Protein AF-A0A1F5JE83-F1 (afdb_monomer_lite)

Sequence (97 aa):
MRSEFFLTSLEQQQLILYLKATTYHTVKQVAAFVEGKYGKKYSVEGMTHLLHKLGFVYKKTKIIPCKLDPKKQEQFKIEYQKLKDSLNPEDKIIFLP

InterPro domains:
  IPR025959 Winged helix-turn helix domain [PF13592] (23-80)

Secondary structure (DSSP, 8-state):
------S-HHHHHHHHHHHHHS--S-HHHHHHHHHHHH-----HHHHHHHHHHTT----------TT--HHHHHHHHHHHHHHHHT--TT-------

Organism: NCBI:txid1797770

Foldseek 3Di:
DPDDPPDDPVRLVVLVVVCVVDPDLALVVSQVVCCVPVVDHDDSVRSVVSCVVVVNDDDDPDPPPPPPPVVVVVVVVVVVVVVVVPDDPPDDDDDDD

pLDDT: mean 74.14, std 11.59, range [33.16, 86.5]

Structure (mmCIF, N/CA/C/O backbone):
data_AF-A0A1F5JE83-F1
#
_entry.id   AF-A0A1F5JE83-F1
#
loop_
_atom_site.group_PDB
_atom_site.id
_atom_site.type_symbol
_atom_site.label_atom_id
_atom_site.label_alt_id
_atom_site.label_comp_id
_atom_site.label_asym_id
_atom_site.label_entity_id
_atom_site.label_seq_id
_atom_site.pdbx_PDB_ins_code
_atom_site.Cartn_x
_atom_site.Cartn_y
_atom_site.Cartn_z
_atom_site.occupancy
_atom_site.B_iso_or_equiv
_atom_site.auth_seq_id
_atom_site.auth_comp_id
_atom_site.auth_asym_id
_atom_site.auth_atom_id
_atom_site.pdbx_PDB_model_num
ATOM 1 N N . MET A 1 1 ? 4.411 -2.086 31.012 1.00 33.16 1 MET A N 1
ATOM 2 C CA . MET A 1 1 ? 3.163 -1.544 30.437 1.00 33.16 1 MET A CA 1
ATOM 3 C C . MET A 1 1 ? 3.033 -2.059 29.012 1.00 33.16 1 MET A C 1
ATOM 5 O O . MET A 1 1 ? 3.813 -1.644 28.167 1.00 33.16 1 MET A O 1
ATOM 9 N N . ARG A 1 2 ? 2.163 -3.045 28.762 1.00 39.12 2 ARG A N 1
ATOM 10 C CA . ARG A 1 2 ? 1.891 -3.554 27.407 1.00 39.12 2 ARG A CA 1
ATOM 11 C C . ARG A 1 2 ? 0.619 -2.870 26.917 1.00 39.12 2 ARG A C 1
ATOM 13 O O . ARG A 1 2 ? -0.433 -3.053 27.512 1.00 39.12 2 ARG A O 1
ATOM 20 N N . SER A 1 3 ? 0.796 -2.017 25.919 1.00 41.38 3 SER A N 1
ATOM 21 C CA . SER A 1 3 ? -0.195 -1.131 25.319 1.00 41.38 3 SER A CA 1
ATOM 22 C C . SER A 1 3 ? -1.435 -1.882 24.837 1.00 41.38 3 SER A C 1
ATOM 24 O O . SER A 1 3 ? -1.372 -3.009 24.348 1.00 41.38 3 SER A O 1
ATOM 26 N N . GLU A 1 4 ? -2.566 -1.223 25.040 1.00 43.56 4 GLU A N 1
ATOM 27 C CA . GLU A 1 4 ? -3.907 -1.779 25.085 1.00 43.56 4 GLU A CA 1
ATOM 28 C C . GLU A 1 4 ? -4.415 -2.217 23.706 1.00 43.56 4 GLU A C 1
ATOM 30 O O . GLU A 1 4 ? -4.263 -1.548 22.683 1.00 43.56 4 GLU A O 1
ATOM 35 N N . PHE A 1 5 ? -5.040 -3.389 23.684 1.00 51.16 5 PHE A N 1
ATOM 36 C CA . PHE A 1 5 ? -5.685 -3.968 22.516 1.00 51.16 5 PHE A CA 1
ATOM 37 C C . PHE A 1 5 ? -7.084 -3.338 22.402 1.00 51.16 5 PHE A C 1
ATOM 39 O O . PHE A 1 5 ? -8.061 -3.898 22.882 1.00 51.16 5 PHE A O 1
ATOM 46 N N . PHE A 1 6 ? -7.179 -2.120 21.859 1.00 60.69 6 PHE A N 1
ATOM 47 C CA . PHE A 1 6 ? -8.389 -1.292 21.996 1.00 60.69 6 PHE A CA 1
ATOM 48 C C . PHE A 1 6 ? -9.632 -1.796 21.236 1.00 60.69 6 PHE A C 1
ATOM 50 O O . PHE A 1 6 ? -10.721 -1.310 21.516 1.00 60.69 6 PHE A O 1
ATOM 57 N N . LEU A 1 7 ? -9.535 -2.724 20.277 1.00 63.44 7 LEU A N 1
ATOM 58 C CA . LEU A 1 7 ? -10.697 -3.235 19.527 1.00 63.44 7 LEU A CA 1
ATOM 59 C C . LEU A 1 7 ? -11.140 -4.600 20.064 1.00 63.44 7 LEU A C 1
ATOM 61 O O . LEU A 1 7 ? -10.340 -5.535 20.138 1.00 63.44 7 LEU A O 1
ATOM 65 N N . THR A 1 8 ? -12.429 -4.724 20.369 1.00 74.75 8 THR A N 1
ATOM 66 C CA . THR A 1 8 ? -13.058 -5.995 20.744 1.00 74.75 8 THR A CA 1
ATOM 67 C C . THR A 1 8 ? -13.090 -6.926 19.529 1.00 74.75 8 THR A C 1
ATOM 69 O O . THR A 1 8 ? -13.178 -6.465 18.389 1.00 74.75 8 THR A O 1
ATOM 72 N N . SER A 1 9 ? -13.077 -8.246 19.735 1.00 73.25 9 SER A N 1
ATOM 73 C CA . SER A 1 9 ? -13.082 -9.232 18.637 1.00 73.25 9 SER A CA 1
ATOM 74 C C . SER A 1 9 ? -14.231 -9.025 17.636 1.00 73.25 9 SER A C 1
ATOM 76 O O . SER A 1 9 ? -14.048 -9.213 16.436 1.00 73.25 9 SER A O 1
ATOM 78 N N . LEU A 1 10 ? -15.390 -8.555 18.113 1.00 77.94 10 LEU A N 1
ATOM 79 C CA . LEU A 1 10 ? -16.542 -8.205 17.276 1.00 77.94 10 LEU A CA 1
ATOM 80 C C . LEU A 1 10 ? -16.243 -7.034 16.318 1.00 77.94 10 LEU A C 1
ATOM 82 O O . LEU A 1 10 ? -16.512 -7.122 15.120 1.00 77.94 10 LEU A O 1
ATOM 86 N N . GLU A 1 11 ? -15.652 -5.953 16.833 1.00 78.50 11 GLU A N 1
ATOM 87 C CA . GLU A 1 11 ? -15.307 -4.760 16.048 1.00 78.50 11 GLU A CA 1
ATOM 88 C C . GLU A 1 11 ? -14.210 -5.079 15.024 1.00 78.50 11 GLU A C 1
ATOM 90 O O . GLU A 1 11 ? -14.246 -4.595 13.892 1.00 78.50 11 GLU A O 1
ATOM 95 N N . GLN A 1 12 ? -13.262 -5.952 15.390 1.00 77.19 12 GLN A N 1
ATOM 96 C CA . GLN A 1 12 ? -12.247 -6.459 14.465 1.00 77.19 12 GLN A CA 1
ATOM 97 C C . GLN A 1 12 ? -12.896 -7.204 13.300 1.00 77.19 12 GLN A C 1
ATOM 99 O O . GLN A 1 12 ? -12.573 -6.938 12.148 1.00 77.19 12 GLN A O 1
ATOM 104 N N . GLN A 1 13 ? -13.852 -8.090 13.569 1.00 77.62 13 GLN A N 1
ATOM 105 C CA . GLN A 1 13 ? -14.516 -8.868 12.527 1.00 77.62 13 GLN A CA 1
ATOM 106 C C . GLN A 1 13 ? -15.374 -7.991 11.598 1.00 77.62 13 GLN A C 1
ATOM 108 O O . GLN A 1 13 ? -15.367 -8.184 10.381 1.00 77.62 13 GLN A O 1
ATOM 113 N N . GLN A 1 14 ? -16.048 -6.972 12.141 1.00 80.50 14 GLN A N 1
ATOM 114 C CA . GLN A 1 14 ? -16.752 -5.969 11.336 1.00 80.50 14 GLN A CA 1
ATOM 115 C C . GLN A 1 14 ? -15.793 -5.149 10.467 1.00 80.50 14 GLN A C 1
ATOM 117 O O . GLN A 1 14 ? -16.076 -4.913 9.290 1.00 80.50 14 GLN A O 1
ATOM 122 N N . LEU A 1 15 ? -14.641 -4.748 11.014 1.00 80.31 15 LEU A N 1
ATOM 123 C CA . LEU A 1 15 ? -13.600 -4.054 10.259 1.00 80.31 15 LEU A CA 1
ATOM 124 C C . LEU A 1 15 ? -13.073 -4.931 9.114 1.00 80.31 15 LEU A C 1
ATOM 126 O O . LEU A 1 15 ? -12.933 -4.442 8.000 1.00 80.31 15 LEU A O 1
ATOM 130 N N . ILE A 1 16 ? -12.854 -6.227 9.348 1.00 77.81 16 ILE A N 1
ATOM 131 C CA . ILE A 1 16 ? -12.416 -7.198 8.329 1.00 77.81 16 ILE A CA 1
ATOM 132 C C . ILE A 1 16 ? -13.417 -7.295 7.179 1.00 77.81 16 ILE A C 1
ATOM 134 O O . ILE A 1 16 ? -13.019 -7.248 6.016 1.00 77.81 16 ILE A O 1
ATOM 138 N N . LEU A 1 17 ? -14.711 -7.437 7.483 1.00 78.25 17 LEU A N 1
ATOM 139 C CA . LEU A 1 17 ? -15.759 -7.499 6.460 1.00 78.25 17 LEU A CA 1
ATOM 140 C C . LEU A 1 17 ? -15.784 -6.218 5.623 1.00 78.25 17 LEU A C 1
ATOM 142 O O . LEU A 1 17 ? -15.857 -6.271 4.397 1.00 78.25 17 LEU A O 1
ATOM 146 N N . TYR A 1 18 ? -15.642 -5.074 6.286 1.00 79.81 18 TYR A N 1
ATOM 147 C CA . TYR A 1 18 ? -15.626 -3.779 5.628 1.00 79.81 18 TYR A CA 1
ATOM 148 C C . TYR A 1 18 ? -14.371 -3.561 4.762 1.00 79.81 18 TYR A C 1
ATOM 150 O O . TYR A 1 18 ? -14.480 -3.075 3.639 1.00 79.81 18 TYR A O 1
ATOM 158 N N . LEU A 1 19 ? -13.194 -3.988 5.234 1.00 77.38 19 LEU A N 1
ATOM 159 C CA . LEU A 1 19 ? -11.929 -3.983 4.485 1.00 77.38 19 LEU A CA 1
ATOM 160 C C . LEU A 1 19 ? -11.943 -4.941 3.284 1.00 77.38 19 LEU A C 1
ATOM 162 O O . LEU A 1 19 ? -11.269 -4.688 2.291 1.00 77.38 19 LEU A O 1
ATOM 166 N N . LYS A 1 20 ? -12.696 -6.045 3.355 1.00 73.94 20 LYS A N 1
ATOM 167 C CA . LYS A 1 20 ? -12.903 -6.941 2.206 1.00 73.94 20 LYS A CA 1
ATOM 168 C C . LYS A 1 20 ? -13.815 -6.318 1.152 1.00 73.94 20 LYS A C 1
ATOM 170 O O . LYS A 1 20 ? -13.570 -6.506 -0.034 1.00 73.94 20 LYS A O 1
ATOM 175 N N . ALA A 1 21 ? -14.842 -5.584 1.578 1.00 77.88 21 ALA A N 1
ATOM 176 C CA . ALA A 1 21 ? -15.752 -4.878 0.677 1.00 77.88 21 ALA A CA 1
ATOM 177 C C . ALA A 1 21 ? -15.130 -3.605 0.074 1.00 77.88 21 ALA A C 1
ATOM 179 O O . ALA A 1 21 ? -15.471 -3.219 -1.040 1.00 77.88 21 ALA A O 1
ATOM 180 N N . THR A 1 22 ? -14.205 -2.965 0.796 1.00 70.12 22 THR A N 1
ATOM 181 C CA . THR A 1 22 ? -13.657 -1.646 0.453 1.00 70.12 22 THR A CA 1
ATOM 182 C C . THR A 1 22 ? -12.142 -1.732 0.287 1.00 70.12 22 THR A C 1
ATOM 184 O O . THR A 1 22 ? -11.411 -1.948 1.252 1.00 70.12 22 THR A O 1
ATOM 187 N N . THR A 1 23 ? -11.637 -1.551 -0.935 1.00 66.56 23 THR A N 1
ATOM 188 C CA . THR A 1 23 ? -10.198 -1.663 -1.225 1.00 66.56 23 THR A CA 1
ATOM 189 C C . THR A 1 23 ? -9.434 -0.413 -0.781 1.00 66.56 23 THR A C 1
ATOM 191 O O . THR A 1 23 ? -9.250 0.538 -1.541 1.00 66.56 23 THR A O 1
ATOM 194 N N . TYR A 1 24 ? -8.941 -0.415 0.455 1.00 68.38 24 TYR A N 1
ATOM 195 C CA . TYR A 1 24 ? -8.065 0.647 0.947 1.00 68.38 24 TYR A CA 1
ATOM 196 C C . TYR A 1 24 ? -6.648 0.509 0.401 1.00 68.38 24 TYR A C 1
ATOM 198 O O . TYR A 1 24 ? -6.077 -0.579 0.359 1.00 68.38 24 TYR A O 1
ATOM 206 N N . HIS A 1 25 ? -6.072 1.637 -0.008 1.00 64.69 25 HIS A N 1
ATOM 207 C CA . HIS A 1 25 ? -4.737 1.672 -0.606 1.00 64.69 25 HIS A CA 1
ATOM 208 C C . HIS A 1 25 ? -3.641 1.836 0.458 1.00 64.69 25 HIS A C 1
ATOM 210 O O . HIS A 1 25 ? -2.497 1.443 0.228 1.00 64.69 25 HIS A O 1
ATOM 216 N N . THR A 1 26 ? -3.995 2.368 1.640 1.00 72.38 26 THR A N 1
ATOM 217 C CA . THR A 1 26 ? -3.030 2.716 2.694 1.00 72.38 26 THR A CA 1
ATOM 218 C C . THR A 1 26 ? -3.590 2.483 4.100 1.00 72.38 26 THR A C 1
ATOM 220 O O . THR A 1 26 ? -4.732 2.833 4.393 1.00 72.38 26 THR A O 1
ATOM 223 N N . VAL A 1 27 ? -2.743 2.009 5.022 1.00 78.38 27 VAL A N 1
ATOM 224 C CA . VAL A 1 27 ? -3.073 1.790 6.449 1.00 78.38 27 VAL A CA 1
ATOM 225 C C . VAL A 1 27 ? -3.579 3.063 7.150 1.00 78.38 27 VAL A C 1
ATOM 227 O O . VAL A 1 27 ? -4.449 2.992 8.013 1.00 78.38 27 VAL A O 1
ATOM 230 N N . LYS A 1 28 ? -3.100 4.246 6.739 1.00 80.50 28 LYS A N 1
ATOM 231 C CA . LYS A 1 28 ? -3.569 5.546 7.256 1.00 80.50 28 LYS A CA 1
ATOM 232 C C . LYS A 1 28 ? -5.074 5.761 7.060 1.00 80.50 28 LYS A C 1
ATOM 234 O O . LYS A 1 28 ? -5.724 6.296 7.949 1.00 80.50 28 LYS A O 1
ATOM 239 N N . GLN A 1 29 ? -5.625 5.328 5.923 1.00 81.00 29 GLN A N 1
ATOM 240 C CA . GLN A 1 29 ? -7.059 5.464 5.641 1.00 81.00 29 GLN A CA 1
ATOM 241 C C . GLN A 1 29 ? -7.885 4.570 6.570 1.00 81.00 29 GLN A C 1
ATOM 243 O O . GLN A 1 29 ? -8.926 4.985 7.068 1.00 81.00 29 GLN A O 1
ATOM 248 N N . VAL A 1 30 ? -7.378 3.369 6.858 1.00 81.19 30 VAL A N 1
ATOM 249 C CA . VAL A 1 30 ? -8.002 2.435 7.802 1.00 81.19 30 VAL A CA 1
ATOM 250 C C . VAL A 1 30 ? -7.966 2.995 9.225 1.00 81.19 30 VAL A C 1
ATOM 252 O O . VAL A 1 30 ? -8.975 2.947 9.921 1.00 81.19 30 VAL A O 1
ATOM 255 N N . ALA A 1 31 ? -6.841 3.581 9.647 1.00 82.62 31 ALA A N 1
ATOM 256 C CA . ALA A 1 31 ? -6.720 4.224 10.956 1.00 82.62 31 ALA A CA 1
ATOM 257 C C . ALA A 1 31 ? -7.704 5.394 11.125 1.00 82.62 31 ALA A C 1
ATOM 259 O O . ALA A 1 31 ? -8.412 5.445 12.127 1.00 82.62 31 ALA A O 1
ATOM 260 N N . ALA A 1 32 ? -7.819 6.271 10.122 1.00 83.50 32 ALA A N 1
ATOM 261 C CA . ALA A 1 32 ? -8.782 7.374 10.132 1.00 83.50 32 ALA A CA 1
ATOM 262 C C . ALA A 1 32 ? -10.242 6.883 10.145 1.00 83.50 32 ALA A C 1
ATOM 264 O O . ALA A 1 32 ? -11.082 7.445 10.844 1.00 83.50 32 ALA A O 1
ATOM 265 N N . PHE A 1 33 ? -10.548 5.804 9.416 1.00 83.50 33 PHE A N 1
ATOM 266 C CA . PHE A 1 33 ? -11.878 5.191 9.439 1.00 83.50 33 PHE A CA 1
ATOM 267 C C . PHE A 1 33 ? -12.227 4.624 10.817 1.00 83.50 33 PHE A C 1
ATOM 269 O O . PHE A 1 33 ? -13.344 4.803 11.297 1.00 83.50 33 PHE A O 1
ATOM 276 N N . VAL A 1 34 ? -11.276 3.949 11.467 1.00 82.81 34 VAL A N 1
ATOM 277 C CA . VAL A 1 34 ? -11.479 3.399 12.811 1.00 82.81 34 VAL A CA 1
ATOM 278 C C . VAL A 1 34 ? -11.649 4.511 13.845 1.00 82.81 34 VAL A C 1
ATOM 280 O O . VAL A 1 34 ? -12.517 4.394 14.708 1.00 82.81 34 VAL A O 1
ATOM 283 N N . GLU A 1 35 ? -10.892 5.603 13.723 1.00 84.50 35 GLU A N 1
ATOM 284 C CA . GLU A 1 35 ? -11.055 6.788 14.568 1.00 84.50 35 GLU A CA 1
ATOM 285 C C . GLU A 1 35 ? -12.453 7.402 14.401 1.00 84.50 35 GLU A C 1
ATOM 287 O O . GLU A 1 35 ? -13.141 7.618 15.393 1.00 84.50 35 GLU A O 1
ATOM 292 N N . GLY A 1 36 ? -12.925 7.591 13.165 1.00 82.00 36 GLY A N 1
ATOM 293 C CA . GLY A 1 36 ? -14.250 8.164 12.907 1.00 82.00 36 GLY A CA 1
ATOM 294 C C . GLY A 1 36 ? -15.421 7.251 13.285 1.00 82.00 36 GLY A C 1
ATOM 295 O O . GLY A 1 36 ? -16.456 7.735 13.732 1.00 82.00 36 GLY A O 1
ATOM 296 N N . LYS A 1 37 ? -15.278 5.929 13.118 1.00 83.38 37 LYS A N 1
ATOM 297 C CA . LYS A 1 37 ? -16.367 4.967 13.355 1.00 83.38 37 LYS A CA 1
ATOM 298 C C . LYS A 1 37 ? -16.446 4.469 14.796 1.00 83.38 37 LYS A C 1
ATOM 300 O O . LYS A 1 37 ? -17.543 4.270 15.303 1.00 83.38 37 LYS A O 1
ATOM 305 N N . TYR A 1 38 ? -15.299 4.234 15.430 1.00 80.06 38 TYR A N 1
ATOM 306 C CA . TYR A 1 38 ? -15.218 3.634 16.765 1.00 80.06 38 TYR A CA 1
ATOM 307 C C . TYR A 1 38 ? -14.666 4.601 17.823 1.00 80.06 38 TYR A C 1
ATOM 309 O O . TYR A 1 38 ? -14.570 4.221 18.986 1.00 80.06 38 TYR A O 1
ATOM 317 N N . GLY A 1 39 ? -14.258 5.822 17.448 1.00 79.62 39 GLY A N 1
ATOM 318 C CA . GLY A 1 39 ? -13.674 6.801 18.376 1.00 79.62 39 GLY A CA 1
ATOM 319 C C . GLY A 1 39 ? -12.297 6.402 18.918 1.00 79.62 39 GLY A C 1
ATOM 320 O O . GLY A 1 39 ? -11.817 6.994 19.881 1.00 79.62 39 GLY A O 1
ATOM 321 N N . LYS A 1 40 ? -11.661 5.374 18.341 1.00 80.44 40 LYS A N 1
ATOM 322 C CA . LYS A 1 40 ? -10.407 4.789 18.837 1.00 80.44 40 LYS A CA 1
ATOM 323 C C . LYS A 1 40 ? -9.241 5.248 17.979 1.00 80.44 40 LYS A C 1
ATOM 325 O O . LYS A 1 40 ? -9.168 4.930 16.792 1.00 80.44 40 LYS A O 1
ATOM 330 N N . LYS A 1 41 ? -8.306 5.960 18.602 1.00 78.56 41 LYS A N 1
ATOM 331 C CA . LYS A 1 41 ? -7.118 6.477 17.927 1.00 78.56 41 LYS A CA 1
ATOM 332 C C . LYS A 1 41 ? -6.037 5.405 17.847 1.00 78.56 41 LYS A C 1
ATOM 334 O O . LYS A 1 41 ? -5.516 4.958 18.864 1.00 78.56 41 LYS A O 1
ATOM 339 N N . TYR A 1 42 ? -5.681 5.022 16.626 1.00 76.31 42 TYR A N 1
ATOM 340 C CA . TYR A 1 42 ? -4.590 4.089 16.357 1.00 76.31 42 TYR A CA 1
ATOM 341 C C . TYR A 1 42 ? -3.419 4.806 15.693 1.00 76.31 42 TYR A C 1
ATOM 343 O O . TYR A 1 42 ? -3.601 5.578 14.751 1.00 76.31 42 TYR A O 1
ATOM 351 N N . SER A 1 43 ? -2.197 4.504 16.138 1.00 81.00 43 SER A N 1
ATOM 352 C CA . SER A 1 43 ? -1.005 4.844 15.362 1.00 81.00 43 SER A CA 1
ATOM 353 C C . SER A 1 43 ? -0.951 3.995 14.088 1.00 81.00 43 SER A C 1
ATOM 355 O O . SER A 1 43 ? -1.513 2.898 14.020 1.00 81.00 43 SER A O 1
ATOM 357 N N . VAL A 1 44 ? -0.252 4.486 13.062 1.00 80.00 44 VAL A N 1
ATOM 358 C CA . VAL A 1 44 ? -0.079 3.750 11.797 1.00 80.00 44 VAL A CA 1
ATOM 359 C C . VAL A 1 44 ? 0.583 2.391 12.043 1.00 80.00 44 VAL A C 1
ATOM 361 O O . VAL A 1 44 ? 0.171 1.390 11.460 1.00 80.00 44 VAL A O 1
ATOM 364 N N . GLU A 1 45 ? 1.559 2.335 12.947 1.00 79.31 45 GLU A N 1
ATOM 365 C CA . GLU A 1 45 ? 2.232 1.099 13.354 1.00 79.31 45 GLU A CA 1
ATOM 366 C C . GLU A 1 45 ? 1.287 0.154 14.101 1.00 79.31 45 GLU A C 1
ATOM 368 O O . GLU A 1 45 ? 1.214 -1.026 13.765 1.00 79.31 45 GLU A O 1
ATOM 373 N N . GLY A 1 46 ? 0.492 0.666 15.049 1.00 82.19 46 GLY A N 1
ATOM 374 C CA . GLY A 1 46 ? -0.493 -0.132 15.782 1.00 82.19 46 GLY A CA 1
ATOM 375 C C . GLY A 1 46 ? -1.556 -0.735 14.862 1.00 82.19 46 GLY A C 1
ATOM 376 O O . GLY A 1 46 ? -1.887 -1.914 14.979 1.00 82.19 46 GLY A O 1
ATOM 377 N N . MET A 1 47 ? -2.031 0.042 13.886 1.00 82.50 47 MET A N 1
ATOM 378 C CA . MET A 1 47 ? -2.963 -0.448 12.870 1.00 82.50 47 MET A CA 1
ATOM 379 C C . MET A 1 47 ? -2.300 -1.471 11.936 1.00 82.50 47 MET A C 1
ATOM 381 O O . MET A 1 47 ? -2.917 -2.475 11.592 1.00 82.50 47 MET A O 1
ATOM 385 N N . THR A 1 48 ? -1.031 -1.271 11.570 1.00 81.75 48 THR A N 1
ATOM 386 C CA . THR A 1 48 ? -0.268 -2.241 10.763 1.00 81.75 48 THR A CA 1
ATOM 387 C C . THR A 1 48 ? -0.118 -3.571 11.504 1.00 81.75 48 THR A C 1
ATOM 389 O O . THR A 1 48 ? -0.406 -4.624 10.940 1.00 81.75 48 THR A O 1
ATOM 392 N N . HIS A 1 49 ? 0.246 -3.535 12.789 1.00 81.88 49 HIS A N 1
ATOM 393 C CA . HIS A 1 49 ? 0.325 -4.726 13.635 1.00 81.88 49 HIS A CA 1
ATOM 394 C C . HIS A 1 49 ? -1.020 -5.443 13.763 1.00 81.88 49 HIS A C 1
ATOM 396 O O . HIS A 1 49 ? -1.072 -6.672 13.687 1.00 81.88 49 HIS A O 1
ATOM 402 N N . LEU A 1 50 ? -2.111 -4.692 13.927 1.00 81.44 50 LEU A N 1
ATOM 403 C CA . LEU A 1 50 ? -3.457 -5.252 13.988 1.00 81.44 50 LEU A CA 1
ATOM 404 C C . LEU A 1 50 ? -3.828 -5.939 12.669 1.00 81.44 50 LEU A C 1
ATOM 406 O O . LEU A 1 50 ? -4.260 -7.086 12.688 1.00 81.44 50 LEU A O 1
ATOM 410 N N . LEU A 1 51 ? -3.586 -5.295 11.526 1.00 79.69 51 LEU A N 1
ATOM 411 C CA . LEU A 1 51 ? -3.833 -5.880 10.206 1.00 79.69 51 LEU A CA 1
ATOM 412 C C . LEU A 1 51 ? -3.015 -7.158 9.980 1.00 79.69 51 LEU A C 1
ATOM 414 O O . LEU A 1 51 ? -3.577 -8.162 9.545 1.00 79.69 51 LEU A O 1
ATOM 418 N N . HIS A 1 52 ? -1.733 -7.161 10.356 1.00 80.19 52 HIS A N 1
ATOM 419 C CA . HIS A 1 52 ? -0.882 -8.351 10.281 1.00 80.19 52 HIS A CA 1
ATOM 420 C C . HIS A 1 52 ? -1.420 -9.492 11.158 1.00 80.19 52 HIS A C 1
ATOM 422 O O . 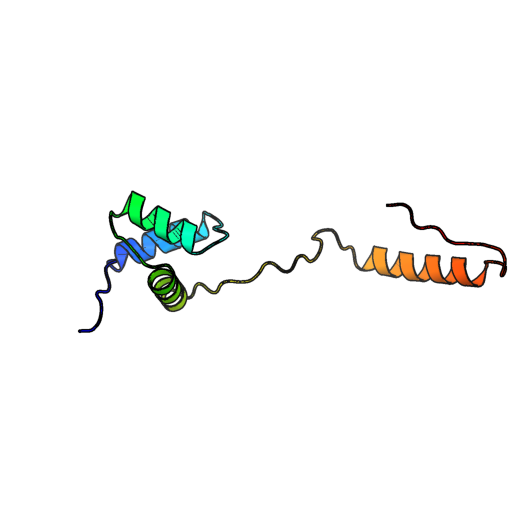HIS A 1 52 ? -1.478 -10.633 10.704 1.00 80.19 52 HIS A O 1
ATOM 428 N N . LYS A 1 53 ? -1.877 -9.198 12.387 1.00 80.06 53 LYS A N 1
ATOM 429 C CA . LYS A 1 53 ? -2.501 -10.191 13.282 1.00 80.06 53 LYS A CA 1
ATOM 430 C C . LYS A 1 53 ? -3.809 -10.751 12.713 1.00 80.06 53 LYS A C 1
ATOM 432 O O . LYS A 1 53 ? -4.114 -11.918 12.927 1.00 80.06 53 LYS A O 1
ATOM 437 N N . LEU A 1 54 ? -4.564 -9.937 11.976 1.00 76.81 54 LEU A N 1
ATOM 438 C CA . LEU A 1 54 ? -5.789 -10.344 11.281 1.00 76.81 54 LEU A CA 1
ATOM 439 C C . LEU A 1 54 ? -5.523 -11.065 9.945 1.00 76.81 54 LEU A C 1
ATOM 441 O O . LEU A 1 54 ? -6.471 -11.440 9.258 1.00 76.81 54 LEU A O 1
ATOM 445 N N . GL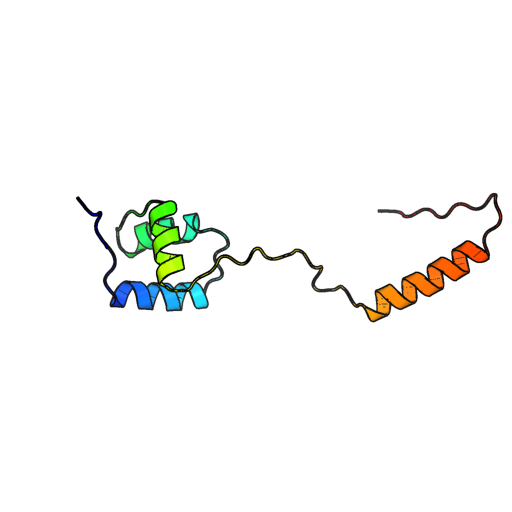Y A 1 55 ? -4.256 -11.259 9.561 1.00 73.50 55 GLY A N 1
ATOM 446 C CA . GLY A 1 55 ? -3.866 -11.941 8.326 1.00 73.50 55 GLY A CA 1
ATOM 447 C C . GLY A 1 55 ? -3.929 -11.070 7.067 1.00 73.50 55 GLY A C 1
ATOM 448 O O . GLY A 1 55 ? -3.781 -11.582 5.959 1.00 73.50 55 GLY A O 1
ATOM 449 N N . PHE A 1 56 ? -4.128 -9.757 7.206 1.00 73.06 56 PHE A N 1
ATOM 450 C CA . PHE A 1 56 ? -4.046 -8.825 6.086 1.00 73.06 56 PHE A CA 1
ATOM 451 C C . PHE A 1 56 ? -2.585 -8.493 5.811 1.00 73.06 56 PHE A C 1
ATOM 453 O O . PHE A 1 56 ? -1.905 -7.863 6.620 1.00 73.06 56 PHE A O 1
ATOM 460 N N . VAL A 1 57 ? -2.116 -8.896 4.635 1.00 66.06 57 VAL A N 1
ATOM 461 C CA . VAL A 1 57 ? -0.784 -8.556 4.140 1.00 66.06 57 VAL A CA 1
ATOM 462 C C . VAL A 1 57 ? -0.932 -7.506 3.053 1.00 66.06 57 VAL A C 1
ATOM 464 O O . VAL A 1 57 ? -1.678 -7.695 2.089 1.00 66.06 57 VAL A O 1
ATOM 467 N N . TYR A 1 58 ? -0.203 -6.398 3.187 1.00 67.25 58 TYR A N 1
ATOM 468 C CA . TYR A 1 58 ? -0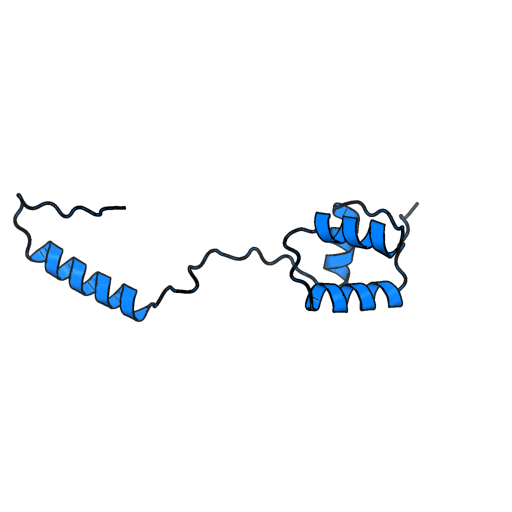.116 -5.415 2.116 1.00 67.25 58 TYR A CA 1
ATOM 469 C C . TYR A 1 58 ? 0.555 -6.051 0.897 1.00 67.25 58 TYR A C 1
ATOM 471 O O . TYR A 1 58 ? 1.752 -6.341 0.897 1.00 67.25 58 TYR A O 1
ATOM 479 N N . LYS A 1 59 ? -0.221 -6.252 -0.168 1.00 59.84 59 LYS A N 1
ATOM 480 C CA . LYS A 1 59 ? 0.309 -6.660 -1.462 1.00 59.84 59 LYS A CA 1
ATOM 481 C C . LYS A 1 59 ? 0.429 -5.417 -2.324 1.00 59.84 59 LYS A C 1
ATOM 483 O O . LYS A 1 59 ? -0.569 -4.913 -2.831 1.00 59.84 59 LYS A O 1
ATOM 4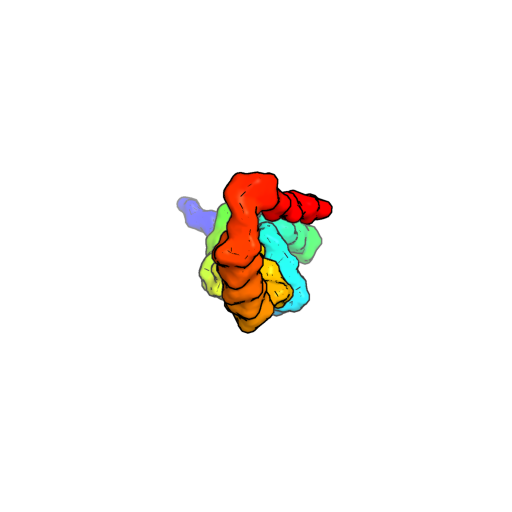88 N N . LYS A 1 60 ? 1.658 -4.926 -2.498 1.00 57.56 60 LYS A N 1
ATOM 489 C CA . LYS A 1 60 ? 1.945 -3.873 -3.476 1.00 57.56 60 LYS A CA 1
ATOM 490 C C . LYS A 1 60 ? 1.417 -4.343 -4.831 1.00 57.56 60 LYS A C 1
ATOM 492 O O . LYS A 1 60 ? 1.891 -5.354 -5.356 1.00 57.56 60 LYS A O 1
ATOM 497 N N . THR A 1 61 ? 0.430 -3.639 -5.379 1.00 50.25 61 THR A N 1
ATOM 498 C CA . THR A 1 61 ? -0.056 -3.881 -6.736 1.00 50.25 61 THR A CA 1
ATOM 499 C C . THR A 1 61 ? 1.114 -3.619 -7.670 1.00 50.25 61 THR A C 1
ATOM 501 O O . THR A 1 61 ? 1.501 -2.472 -7.897 1.00 50.25 61 THR A O 1
ATOM 504 N N . LYS A 1 62 ? 1.755 -4.686 -8.157 1.00 54.59 62 LYS A N 1
ATOM 505 C CA . LYS A 1 62 ? 2.699 -4.550 -9.261 1.00 54.59 62 LYS A CA 1
ATOM 506 C C . LYS A 1 62 ? 1.894 -3.956 -10.410 1.00 54.59 62 LYS A C 1
ATOM 508 O O . LYS A 1 62 ? 0.844 -4.499 -10.749 1.00 54.59 62 LYS A O 1
ATOM 513 N N . ILE A 1 63 ? 2.367 -2.844 -10.967 1.00 50.81 63 ILE A N 1
ATOM 514 C CA . ILE A 1 63 ? 1.830 -2.257 -12.196 1.00 50.81 63 ILE A CA 1
ATOM 515 C C . ILE A 1 63 ? 2.263 -3.191 -13.327 1.00 50.81 63 ILE A C 1
ATOM 517 O O . ILE A 1 63 ? 3.172 -2.907 -14.095 1.00 50.81 63 ILE A O 1
ATOM 521 N N . ILE A 1 64 ? 1.691 -4.389 -13.354 1.00 55.41 64 ILE A N 1
ATOM 522 C CA . ILE A 1 64 ? 1.655 -5.177 -14.568 1.00 55.41 64 ILE A CA 1
ATOM 523 C C . ILE A 1 64 ? 0.489 -4.557 -15.328 1.00 55.41 64 ILE A C 1
ATOM 525 O O . ILE A 1 64 ? -0.617 -4.518 -14.777 1.00 55.41 64 ILE A O 1
ATOM 529 N N . PRO A 1 65 ? 0.707 -4.003 -16.531 1.00 57.66 65 PRO A N 1
ATOM 530 C CA . PRO A 1 65 ? -0.391 -3.502 -17.333 1.00 57.66 65 PRO A CA 1
ATOM 531 C C . PRO A 1 65 ? -1.408 -4.633 -17.470 1.00 57.66 65 PRO A C 1
ATOM 533 O O . PRO A 1 65 ? -1.101 -5.683 -18.026 1.00 57.66 65 PRO A O 1
ATOM 536 N N . CYS A 1 66 ? -2.617 -4.437 -16.944 1.00 52.88 66 CYS A N 1
ATOM 537 C CA . CYS A 1 66 ? -3.677 -5.452 -16.967 1.00 52.88 66 CYS A CA 1
ATOM 538 C C . CYS A 1 66 ? -4.058 -5.862 -18.411 1.00 52.88 66 CYS A C 1
ATOM 540 O O . CYS A 1 66 ? -4.702 -6.878 -18.633 1.00 52.88 66 CYS A O 1
ATOM 542 N N . LYS A 1 67 ? -3.621 -5.074 -19.404 1.00 60.00 67 LYS A N 1
ATOM 543 C CA . LYS A 1 67 ? -3.812 -5.286 -20.844 1.00 60.00 67 LYS A CA 1
ATOM 544 C C . LYS A 1 67 ? -2.583 -5.868 -21.558 1.00 60.00 67 LYS A C 1
ATOM 546 O O . LYS A 1 67 ? -2.491 -5.763 -22.779 1.00 60.00 67 LYS A O 1
ATOM 551 N N . LEU A 1 68 ? -1.607 -6.414 -20.833 1.00 60.88 68 LEU A N 1
ATOM 552 C CA . LEU A 1 68 ? -0.471 -7.083 -21.461 1.00 60.88 68 LEU A CA 1
ATOM 553 C C . LEU A 1 68 ? -0.946 -8.428 -22.027 1.00 60.88 68 LEU A C 1
ATOM 555 O O . LEU A 1 68 ? -1.065 -9.405 -21.299 1.00 60.88 68 LEU A O 1
ATOM 559 N N . ASP A 1 69 ? -1.253 -8.451 -23.323 1.00 74.81 69 ASP A N 1
ATOM 560 C CA . ASP A 1 69 ? -1.498 -9.673 -24.089 1.00 74.81 69 ASP A CA 1
ATOM 561 C C . ASP A 1 69 ? -0.134 -10.285 -24.461 1.00 74.81 69 ASP A C 1
ATOM 563 O O . ASP A 1 69 ? 0.512 -9.796 -25.398 1.00 74.81 69 ASP A O 1
ATOM 567 N N . PRO A 1 70 ? 0.335 -11.347 -23.777 1.00 74.62 70 PRO A N 1
ATOM 568 C CA . PRO A 1 70 ? 1.661 -11.912 -24.034 1.00 74.62 70 PRO A CA 1
ATOM 569 C C . PRO A 1 70 ? 1.806 -12.390 -25.485 1.00 74.62 70 PRO A C 1
ATOM 571 O O . PRO A 1 70 ? 2.851 -12.195 -26.097 1.00 74.62 70 PRO A O 1
ATOM 574 N N . LYS A 1 71 ? 0.720 -12.906 -26.079 1.00 79.25 71 LYS A N 1
ATOM 575 C CA . LYS A 1 71 ? 0.679 -13.325 -27.488 1.00 79.25 71 LYS A CA 1
ATOM 576 C C . LYS A 1 71 ? 0.904 -12.162 -28.457 1.00 79.25 71 LYS A C 1
ATOM 578 O O . LYS A 1 71 ? 1.645 -12.309 -29.422 1.00 79.25 71 LYS A O 1
ATOM 583 N N . LYS A 1 72 ? 0.297 -10.996 -28.195 1.00 78.31 72 LYS A N 1
ATOM 584 C 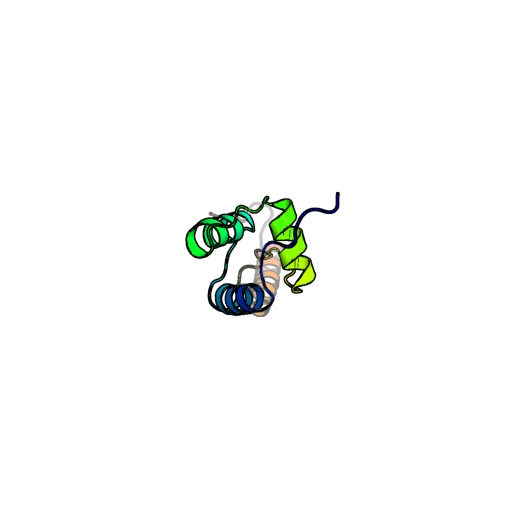CA . LYS A 1 72 ? 0.498 -9.796 -29.028 1.00 78.31 72 LYS A CA 1
ATOM 585 C C . LYS A 1 72 ? 1.911 -9.247 -28.873 1.00 78.31 72 LYS A C 1
ATOM 587 O O . LYS A 1 72 ? 2.495 -8.795 -29.849 1.00 78.31 72 LYS A O 1
ATOM 592 N N . GLN A 1 73 ? 2.475 -9.321 -27.668 1.00 80.56 73 GLN A N 1
ATOM 593 C CA . GLN A 1 73 ? 3.852 -8.898 -27.428 1.00 80.56 73 GLN A CA 1
ATOM 594 C C . GLN A 1 73 ? 4.863 -9.791 -28.158 1.00 80.56 73 GLN A C 1
ATOM 596 O O . GLN A 1 73 ? 5.856 -9.296 -28.685 1.00 80.56 73 GLN A O 1
ATOM 601 N N . GLU A 1 74 ? 4.618 -11.098 -28.199 1.00 83.31 74 GLU A N 1
ATOM 602 C CA . GLU A 1 74 ? 5.481 -12.047 -28.900 1.00 83.31 74 GLU A CA 1
ATOM 603 C C . GLU A 1 74 ? 5.391 -11.889 -30.422 1.00 83.31 74 GLU A C 1
ATOM 605 O O . GLU A 1 74 ? 6.424 -11.813 -31.087 1.00 83.31 74 GLU A O 1
ATOM 610 N N . GLN A 1 75 ? 4.180 -11.698 -30.956 1.00 85.81 75 GLN A N 1
ATOM 611 C CA . GLN A 1 75 ? 3.974 -11.372 -32.369 1.00 85.81 75 GLN A CA 1
ATOM 612 C C . GLN A 1 75 ? 4.698 -10.075 -32.765 1.00 85.81 75 GLN A C 1
ATOM 614 O O . GLN A 1 75 ? 5.437 -10.060 -33.748 1.00 85.81 75 GLN A O 1
ATOM 619 N N . PHE A 1 76 ? 4.578 -9.025 -31.945 1.00 84.19 76 PHE A N 1
ATOM 620 C CA . PHE A 1 76 ? 5.256 -7.750 -32.180 1.00 84.19 76 PHE A CA 1
ATOM 621 C C . PHE A 1 76 ? 6.784 -7.895 -32.212 1.00 84.19 76 PHE A C 1
ATOM 623 O O . PHE A 1 76 ? 7.442 -7.277 -33.043 1.00 84.19 76 PHE A O 1
ATOM 630 N N . LYS A 1 77 ? 7.372 -8.737 -31.349 1.00 85.69 77 LYS A N 1
ATOM 631 C CA . LYS A 1 77 ? 8.823 -9.005 -31.372 1.00 85.69 77 LYS A CA 1
ATOM 632 C C . LYS A 1 77 ? 9.268 -9.642 -32.687 1.00 85.69 77 LYS A C 1
ATOM 634 O O . LYS A 1 77 ? 10.303 -9.253 -33.219 1.00 85.69 77 LYS A O 1
ATOM 639 N N . ILE A 1 78 ? 8.502 -10.605 -33.201 1.00 86.50 78 ILE A N 1
ATOM 640 C CA . ILE A 1 78 ? 8.808 -11.294 -34.463 1.00 86.50 78 ILE A CA 1
ATOM 641 C C . ILE A 1 78 ? 8.716 -10.317 -35.639 1.00 86.50 78 ILE A C 1
ATOM 643 O O . ILE A 1 78 ? 9.605 -10.286 -36.487 1.00 86.50 78 ILE A O 1
ATOM 647 N N . GLU A 1 79 ? 7.659 -9.506 -35.684 1.00 84.56 79 GLU A N 1
ATOM 648 C CA . GLU A 1 79 ? 7.452 -8.498 -36.729 1.00 84.56 79 GLU A CA 1
ATOM 649 C C . GLU A 1 79 ? 8.527 -7.413 -36.690 1.00 84.56 79 GLU A C 1
ATOM 651 O O . GLU A 1 79 ? 9.093 -7.068 -37.724 1.00 84.56 79 GLU A O 1
ATOM 656 N N . TYR A 1 80 ? 8.875 -6.940 -35.494 1.00 86.44 80 TYR A N 1
ATOM 657 C CA . TYR A 1 80 ? 9.938 -5.962 -35.299 1.00 86.44 80 TYR A CA 1
ATOM 658 C C . TYR A 1 80 ? 11.309 -6.496 -35.723 1.00 86.44 80 TYR A C 1
ATOM 660 O O . TYR A 1 80 ? 12.082 -5.772 -36.344 1.00 86.44 80 TYR A O 1
ATOM 668 N N . GLN A 1 81 ? 11.614 -7.762 -35.424 1.00 84.81 81 GLN A N 1
ATOM 669 C CA . GLN A 1 81 ? 12.878 -8.371 -35.830 1.00 84.81 81 GLN A CA 1
ATOM 670 C C . GLN A 1 81 ? 12.972 -8.477 -37.357 1.00 84.81 81 GLN A C 1
ATOM 672 O O . GLN A 1 81 ? 13.955 -8.025 -37.932 1.00 84.81 81 GLN A O 1
ATOM 677 N N . LYS A 1 82 ? 11.910 -8.948 -38.025 1.00 85.62 82 LYS A N 1
ATOM 678 C CA . LYS A 1 82 ? 11.840 -8.979 -39.498 1.00 85.62 82 LYS A CA 1
ATOM 679 C C . LYS A 1 82 ? 11.980 -7.592 -40.119 1.00 85.62 82 LYS A C 1
ATOM 681 O O . LYS A 1 82 ? 12.661 -7.443 -41.128 1.00 85.62 82 LYS A O 1
ATOM 686 N N . LEU A 1 83 ? 11.344 -6.588 -39.515 1.00 83.69 83 LEU A N 1
ATOM 687 C CA . LEU A 1 83 ? 11.472 -5.200 -39.943 1.00 83.69 83 LEU A CA 1
ATOM 688 C C . LEU A 1 83 ? 12.930 -4.740 -39.822 1.00 83.69 83 LEU A C 1
ATOM 690 O O . LEU A 1 83 ? 13.473 -4.210 -40.780 1.00 83.69 83 LEU A O 1
ATOM 694 N N . LYS A 1 84 ? 13.582 -5.017 -38.686 1.00 81.06 84 LYS A N 1
ATOM 695 C CA . LYS A 1 84 ? 14.993 -4.696 -38.431 1.00 81.06 84 LYS A CA 1
ATOM 696 C C . LYS A 1 84 ? 15.948 -5.351 -39.430 1.00 81.06 84 LYS A C 1
ATOM 698 O O . LYS A 1 84 ? 16.875 -4.689 -39.879 1.00 81.06 84 LYS A O 1
ATOM 703 N N . ASP A 1 85 ? 15.716 -6.612 -39.778 1.00 82.25 85 ASP A N 1
ATOM 704 C CA . ASP A 1 85 ? 16.557 -7.360 -40.721 1.00 82.25 85 ASP A CA 1
ATOM 705 C C . ASP A 1 85 ? 16.352 -6.922 -42.185 1.00 82.25 85 ASP A C 1
ATOM 707 O O . ASP A 1 85 ? 17.212 -7.165 -43.027 1.00 82.25 85 ASP A O 1
ATOM 711 N N . SER A 1 86 ? 15.232 -6.259 -42.493 1.00 79.25 86 SER A N 1
ATOM 712 C CA . SER A 1 86 ? 14.906 -5.745 -43.831 1.00 79.25 86 SER A CA 1
ATOM 713 C C . SER A 1 86 ? 15.286 -4.271 -44.044 1.00 79.25 86 SER A C 1
ATOM 715 O O . SER A 1 86 ? 15.057 -3.749 -45.137 1.00 79.25 86 SER A O 1
ATOM 717 N N . LEU A 1 87 ? 15.804 -3.584 -43.023 1.00 82.69 87 LEU A N 1
ATOM 718 C CA . LEU A 1 87 ? 16.135 -2.158 -43.083 1.00 82.69 87 LEU A CA 1
ATOM 719 C C . LEU A 1 87 ? 17.563 -1.942 -43.585 1.00 82.69 87 LEU A C 1
ATOM 721 O O . LEU A 1 87 ? 18.498 -2.635 -43.179 1.00 82.69 87 LEU A O 1
ATOM 725 N N . ASN A 1 88 ? 17.734 -0.944 -44.449 1.00 76.88 88 ASN A N 1
ATOM 726 C CA . ASN A 1 88 ? 19.051 -0.532 -44.910 1.00 76.88 88 ASN A CA 1
ATOM 727 C C . ASN A 1 88 ? 19.759 0.277 -43.811 1.00 76.88 88 ASN A C 1
ATOM 729 O O . ASN A 1 88 ? 19.100 0.855 -42.946 1.00 76.88 88 ASN A O 1
ATOM 733 N N . PRO A 1 89 ? 21.100 0.379 -43.832 1.00 70.69 89 PRO A N 1
ATOM 734 C CA . PRO A 1 89 ? 21.861 1.102 -42.806 1.00 70.69 89 PRO A CA 1
ATOM 735 C C . PRO A 1 89 ? 21.498 2.592 -42.659 1.00 70.69 89 PRO A C 1
ATOM 737 O O . PRO A 1 89 ? 21.853 3.207 -41.655 1.00 70.69 89 PRO A O 1
ATOM 740 N N . GLU A 1 90 ? 20.799 3.173 -43.634 1.00 76.12 90 GLU A N 1
ATOM 741 C CA . GLU A 1 90 ? 20.344 4.568 -43.616 1.00 76.12 90 GLU A CA 1
ATOM 742 C C . GLU A 1 90 ? 18.934 4.744 -43.024 1.00 76.12 90 GLU A C 1
ATOM 744 O O . GLU A 1 90 ? 18.559 5.859 -42.645 1.00 76.12 90 GLU A O 1
ATOM 749 N N . ASP A 1 91 ? 18.165 3.660 -42.887 1.00 78.69 91 ASP A N 1
ATOM 750 C CA . ASP A 1 91 ? 16.805 3.712 -42.363 1.00 78.69 91 ASP A CA 1
ATOM 751 C C . ASP A 1 91 ? 16.788 3.796 -40.828 1.00 78.69 91 ASP A C 1
ATOM 753 O O . ASP A 1 91 ? 17.568 3.156 -40.117 1.00 78.69 91 ASP A O 1
ATOM 757 N N . LYS A 1 92 ? 15.852 4.584 -40.284 1.00 78.81 92 LYS A N 1
ATOM 758 C CA . LYS A 1 92 ? 15.704 4.800 -38.837 1.00 78.81 92 LYS A CA 1
ATOM 759 C C . LYS A 1 92 ? 14.301 4.433 -38.382 1.00 78.81 92 LYS A C 1
ATOM 761 O O . LYS A 1 92 ? 13.320 4.998 -38.856 1.00 78.81 92 LYS A O 1
ATOM 766 N N . ILE A 1 93 ? 14.211 3.538 -37.402 1.00 82.31 93 ILE A N 1
ATOM 767 C CA . ILE A 1 93 ? 12.947 3.246 -36.723 1.00 82.31 93 ILE A CA 1
ATOM 768 C C . ILE A 1 93 ? 12.725 4.299 -35.633 1.00 82.31 93 ILE A C 1
ATOM 770 O O . ILE A 1 93 ? 13.541 4.430 -34.720 1.00 82.31 93 ILE A O 1
ATOM 774 N N . ILE A 1 94 ? 11.616 5.035 -35.717 1.00 80.75 94 ILE A N 1
ATOM 775 C CA . ILE A 1 94 ? 11.230 6.059 -34.741 1.00 80.75 94 ILE A CA 1
ATOM 776 C C . ILE A 1 94 ? 10.007 5.566 -33.965 1.00 80.75 94 ILE A C 1
ATOM 778 O O . ILE A 1 94 ? 8.988 5.222 -34.561 1.00 80.75 94 ILE A O 1
ATOM 782 N N . PHE A 1 95 ? 10.097 5.566 -32.635 1.00 81.19 95 PHE A N 1
ATOM 783 C CA . PHE A 1 95 ? 8.956 5.334 -31.751 1.00 81.19 95 PHE A CA 1
ATOM 784 C C . PHE A 1 95 ? 8.412 6.682 -31.290 1.00 81.19 95 PHE A C 1
ATOM 786 O O . PHE A 1 95 ? 9.108 7.424 -30.596 1.00 81.19 95 PHE A O 1
ATOM 793 N N . LEU A 1 96 ? 7.188 7.004 -31.704 1.00 78.12 96 LEU A N 1
ATOM 794 C CA . LEU A 1 96 ? 6.503 8.212 -31.259 1.00 78.12 96 LEU A CA 1
ATOM 795 C C . LEU A 1 96 ? 5.721 7.924 -29.964 1.00 78.12 96 LEU A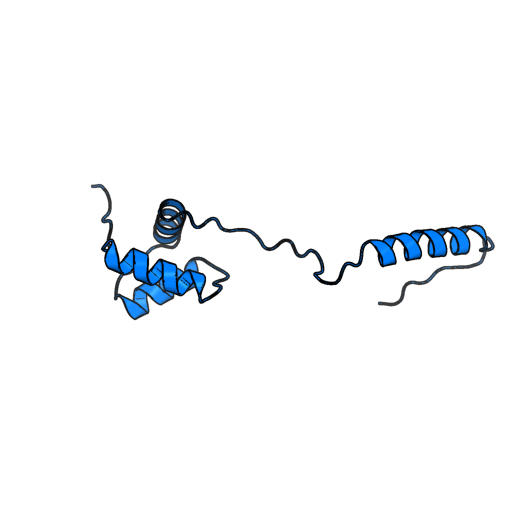 C 1
ATOM 797 O O . LEU A 1 96 ? 5.134 6.842 -29.858 1.00 78.12 96 LEU A O 1
ATOM 801 N N . PRO A 1 97 ? 5.768 8.846 -28.985 1.00 59.59 97 PRO A N 1
ATOM 802 C CA . PRO A 1 97 ? 5.068 8.718 -27.710 1.00 59.59 97 PRO A CA 1
ATOM 803 C C . PRO A 1 97 ? 3.546 8.853 -27.836 1.00 59.59 97 PRO A C 1
ATOM 805 O O . PRO A 1 97 ? 3.076 9.532 -28.779 1.00 59.59 97 PRO A O 1
#

Radius of gyration: 24.99 Å; chains: 1; bounding box: 39×22×75 Å